Protein AF-A0A6A4DEE2-F1 (afdb_monomer_lite)

Structure (mmCIF, N/CA/C/O backbone):
data_AF-A0A6A4DEE2-F1
#
_entry.id   AF-A0A6A4DEE2-F1
#
loop_
_atom_site.group_PDB
_atom_site.id
_atom_site.type_symbol
_atom_site.label_atom_id
_atom_site.label_alt_id
_atom_site.label_comp_id
_atom_site.label_asym_id
_atom_site.label_entity_id
_atom_site.label_seq_id
_atom_site.pdbx_PDB_ins_code
_atom_site.Cartn_x
_atom_site.Cartn_y
_atom_site.Cartn_z
_atom_site.occupancy
_atom_site.B_iso_or_equiv
_atom_site.auth_seq_id
_atom_site.auth_comp_id
_atom_site.auth_asym_id
_atom_site.auth_atom_id
_atom_site.pdbx_PDB_model_num
ATOM 1 N N . MET A 1 1 ? 6.998 -8.153 20.120 1.00 40.31 1 MET A N 1
ATOM 2 C CA . MET A 1 1 ? 7.868 -8.496 18.975 1.00 40.31 1 MET A CA 1
ATOM 3 C C . MET A 1 1 ? 7.295 -7.830 17.741 1.00 40.31 1 MET A C 1
ATOM 5 O O . MET A 1 1 ? 6.116 -8.024 17.477 1.00 40.31 1 MET A O 1
ATOM 9 N N . VAL A 1 2 ? 8.079 -7.006 17.047 1.00 48.97 2 VAL A N 1
ATOM 10 C CA . VAL A 1 2 ? 7.723 -6.520 15.705 1.00 48.97 2 VAL A CA 1
ATOM 11 C C . VAL A 1 2 ? 7.995 -7.681 14.741 1.00 48.97 2 VAL A C 1
ATOM 13 O O . VAL A 1 2 ? 9.070 -8.275 14.857 1.00 48.97 2 VAL A O 1
ATOM 16 N N . PRO A 1 3 ? 7.053 -8.074 13.866 1.00 54.78 3 PRO A N 1
ATOM 17 C CA . PRO A 1 3 ? 7.324 -9.102 12.867 1.00 54.78 3 PRO A CA 1
ATOM 18 C C . PRO A 1 3 ? 8.523 -8.693 11.998 1.00 54.78 3 PRO A C 1
ATOM 20 O O . PRO A 1 3 ? 8.680 -7.500 11.731 1.00 54.78 3 PRO A O 1
ATOM 23 N N . PRO A 1 4 ? 9.372 -9.635 11.555 1.00 56.94 4 PRO A N 1
ATOM 24 C CA . PRO A 1 4 ? 10.444 -9.309 10.623 1.00 56.94 4 PRO A CA 1
ATOM 25 C C . PRO A 1 4 ? 9.853 -8.675 9.357 1.00 56.94 4 PRO A C 1
ATOM 27 O O . PRO A 1 4 ? 8.833 -9.138 8.838 1.00 56.94 4 PRO A O 1
ATOM 30 N N . SER A 1 5 ? 10.483 -7.606 8.866 1.00 65.06 5 SER A N 1
ATOM 31 C CA . SER A 1 5 ? 10.122 -7.008 7.583 1.00 65.06 5 SER A CA 1
ATOM 32 C C . SER A 1 5 ? 10.283 -8.063 6.486 1.00 65.06 5 SER A C 1
ATOM 34 O O . SER A 1 5 ? 11.360 -8.625 6.292 1.00 65.06 5 SER A O 1
ATOM 36 N N . SER A 1 6 ? 9.181 -8.384 5.809 1.00 76.00 6 SER A N 1
ATOM 37 C CA . SER A 1 6 ? 9.182 -9.347 4.709 1.00 76.00 6 SER A CA 1
ATOM 38 C C . SER A 1 6 ? 9.593 -8.645 3.420 1.00 76.00 6 SER A C 1
ATOM 40 O O . SER A 1 6 ? 9.003 -7.630 3.054 1.00 76.00 6 SER A O 1
ATOM 42 N N . THR A 1 7 ? 10.585 -9.198 2.726 1.00 82.94 7 THR A N 1
ATOM 43 C CA . THR A 1 7 ? 11.092 -8.668 1.454 1.00 82.94 7 THR A CA 1
ATOM 44 C C . THR A 1 7 ? 10.822 -9.674 0.345 1.00 82.94 7 THR A C 1
ATOM 46 O O . THR A 1 7 ? 11.044 -10.870 0.525 1.00 82.94 7 THR A O 1
ATOM 49 N N . PHE A 1 8 ? 10.378 -9.199 -0.816 1.00 88.44 8 PHE A N 1
ATOM 50 C CA . PHE A 1 8 ? 10.193 -10.019 -2.011 1.00 88.44 8 PHE A CA 1
ATOM 51 C C . PHE A 1 8 ? 10.590 -9.240 -3.266 1.00 88.44 8 PHE A C 1
ATOM 53 O O . PHE A 1 8 ? 10.623 -8.010 -3.264 1.00 88.44 8 PHE A O 1
ATOM 60 N N . VAL A 1 9 ? 10.896 -9.972 -4.337 1.00 89.06 9 VAL A N 1
ATOM 61 C CA . VAL A 1 9 ? 11.156 -9.402 -5.663 1.00 89.06 9 VAL A CA 1
ATOM 62 C C . VAL A 1 9 ? 9.882 -9.486 -6.497 1.00 89.06 9 VAL A C 1
ATOM 64 O O . VAL A 1 9 ? 9.152 -10.482 -6.465 1.00 89.06 9 VAL A O 1
ATOM 67 N N . PHE A 1 10 ? 9.611 -8.423 -7.241 1.00 89.06 10 PHE A N 1
ATOM 68 C CA . PHE A 1 10 ? 8.436 -8.286 -8.083 1.00 89.06 10 PHE A CA 1
ATOM 69 C C . PHE A 1 10 ? 8.823 -7.582 -9.379 1.00 89.06 10 PHE A C 1
ATOM 71 O O . PHE A 1 10 ? 9.499 -6.553 -9.338 1.00 89.06 10 PHE A O 1
ATOM 78 N N . ASP A 1 11 ? 8.400 -8.146 -10.507 1.00 89.75 11 ASP A N 1
ATOM 79 C CA . ASP A 1 11 ? 8.530 -7.496 -11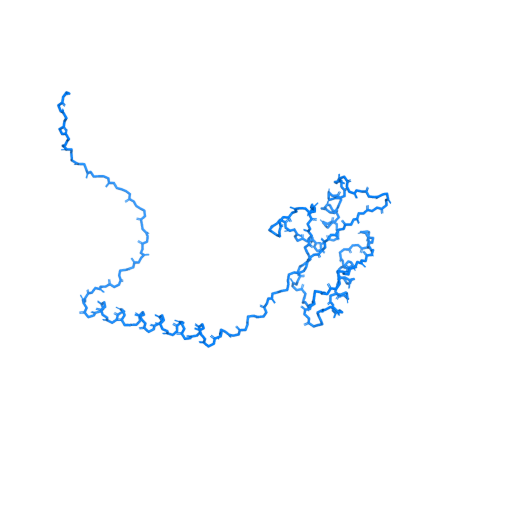.803 1.00 89.75 11 ASP A 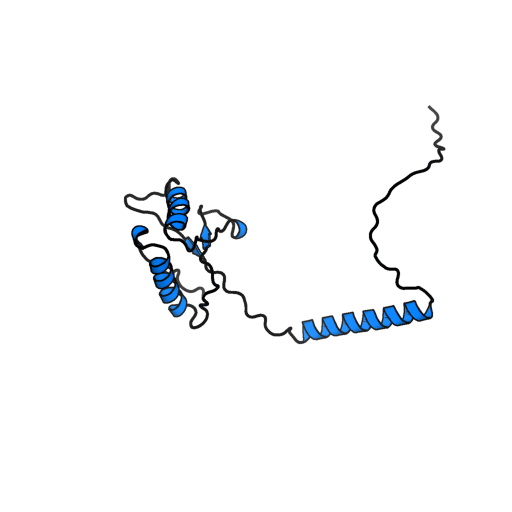CA 1
ATOM 80 C C . ASP A 1 11 ? 7.285 -6.640 -12.039 1.00 89.75 11 ASP A C 1
ATOM 82 O O . ASP A 1 11 ? 6.157 -7.128 -12.034 1.00 89.75 11 ASP A O 1
ATOM 86 N N . VAL A 1 12 ? 7.488 -5.343 -12.253 1.00 85.19 12 VAL A N 1
ATOM 87 C CA . VAL A 1 12 ? 6.394 -4.389 -12.449 1.00 85.19 12 VAL A CA 1
ATOM 88 C C . VAL A 1 12 ? 5.569 -4.683 -13.706 1.00 85.19 12 VAL A C 1
ATOM 90 O O . VAL A 1 12 ? 4.391 -4.314 -13.757 1.00 85.19 12 VAL A O 1
ATOM 93 N N . ALA A 1 13 ? 6.125 -5.412 -14.677 1.00 88.56 13 ALA A N 1
ATOM 94 C CA . ALA A 1 13 ? 5.381 -5.902 -15.831 1.00 88.56 13 ALA A CA 1
ATOM 95 C C . ALA A 1 13 ? 4.263 -6.897 -15.452 1.00 88.56 13 ALA A C 1
ATOM 97 O O . ALA A 1 13 ? 3.270 -6.985 -16.171 1.00 88.56 13 ALA A O 1
ATOM 98 N N . GLU A 1 14 ? 4.363 -7.593 -14.310 1.00 92.00 14 GLU A N 1
ATOM 99 C CA . GLU A 1 14 ? 3.314 -8.503 -13.812 1.00 92.00 14 GLU A CA 1
ATOM 100 C C . GLU A 1 14 ? 2.047 -7.748 -13.352 1.00 92.00 14 GLU A C 1
ATOM 102 O O . GLU A 1 14 ? 0.960 -8.325 -13.267 1.00 92.00 14 GLU A O 1
ATOM 107 N N . GLY A 1 15 ? 2.161 -6.445 -13.074 1.00 91.75 15 GLY A N 1
ATOM 108 C CA . GLY A 1 15 ? 1.036 -5.570 -12.752 1.00 91.75 15 GLY A CA 1
ATOM 109 C C . GLY A 1 15 ? 0.478 -5.694 -11.327 1.00 91.75 15 GLY A C 1
ATOM 110 O O . GLY A 1 15 ? 0.876 -6.530 -10.513 1.00 91.75 15 GLY A O 1
ATOM 111 N N . TYR A 1 16 ? -0.479 -4.816 -11.013 1.00 93.25 16 TYR A N 1
ATOM 112 C CA . TYR A 1 16 ? -1.023 -4.662 -9.660 1.00 93.25 16 TYR A CA 1
ATOM 113 C C . TYR A 1 16 ? -1.668 -5.938 -9.079 1.00 93.25 16 TYR A C 1
ATOM 115 O O . TYR A 1 16 ? -1.423 -6.222 -7.907 1.00 93.25 16 TYR A O 1
ATOM 123 N N . PRO A 1 17 ? -2.452 -6.745 -9.830 1.00 94.00 17 PRO A N 1
ATOM 124 C CA . PRO A 1 17 ? -3.080 -7.943 -9.266 1.00 94.00 17 PRO A CA 1
ATOM 125 C C . PRO A 1 17 ? -2.068 -8.965 -8.737 1.00 94.00 17 PRO A C 1
ATOM 127 O O . PRO A 1 17 ? -2.269 -9.531 -7.663 1.00 94.00 17 PRO A O 1
ATOM 130 N N . VAL A 1 18 ? -0.956 -9.161 -9.453 1.00 94.69 18 VAL A N 1
ATOM 131 C CA . VAL A 1 18 ? 0.106 -10.093 -9.047 1.00 94.69 18 VAL A CA 1
ATOM 132 C C . VAL A 1 18 ? 0.849 -9.560 -7.823 1.00 94.69 18 VAL A C 1
ATOM 134 O O . VAL A 1 18 ? 1.086 -10.310 -6.874 1.00 94.69 18 VAL A O 1
ATOM 137 N N . LEU A 1 19 ? 1.149 -8.256 -7.796 1.00 93.50 19 LEU A N 1
ATOM 138 C CA . LEU A 1 19 ? 1.726 -7.599 -6.622 1.00 93.50 19 LEU A CA 1
ATOM 139 C C . LEU A 1 19 ? 0.828 -7.764 -5.391 1.00 93.50 19 LEU A C 1
ATOM 141 O O . LEU A 1 19 ? 1.299 -8.168 -4.327 1.00 93.50 19 LEU A O 1
ATOM 145 N N . ARG A 1 20 ? -0.473 -7.486 -5.540 1.00 93.88 20 ARG A N 1
ATOM 146 C CA . ARG A 1 20 ? -1.454 -7.578 -4.457 1.00 93.88 20 ARG A CA 1
ATOM 147 C C . ARG A 1 20 ? -1.554 -8.999 -3.914 1.00 93.88 20 ARG A C 1
ATOM 149 O O . ARG A 1 20 ? -1.513 -9.159 -2.702 1.00 93.88 20 ARG A O 1
ATOM 156 N N . ALA A 1 21 ? -1.602 -10.014 -4.777 1.00 93.94 21 ALA A N 1
ATOM 157 C CA . ALA A 1 21 ? -1.642 -11.413 -4.351 1.00 93.94 21 ALA A CA 1
ATOM 158 C C . ALA A 1 21 ? -0.378 -11.830 -3.574 1.00 93.94 21 ALA A C 1
ATOM 160 O O . ALA A 1 21 ? -0.471 -12.511 -2.553 1.00 93.94 21 ALA A O 1
ATOM 161 N N . LYS A 1 22 ? 0.813 -11.394 -4.013 1.00 94.06 22 LYS A N 1
ATOM 162 C CA . LYS A 1 22 ? 2.073 -11.633 -3.280 1.00 94.06 22 LYS A CA 1
ATOM 163 C C . LYS A 1 22 ? 2.037 -10.990 -1.889 1.00 94.06 22 LYS A C 1
ATOM 165 O O . LYS A 1 22 ? 2.403 -11.633 -0.908 1.00 94.06 22 LYS A O 1
ATOM 170 N N . ILE A 1 23 ? 1.562 -9.749 -1.805 1.00 92.88 23 ILE A N 1
ATOM 171 C CA . ILE A 1 23 ? 1.430 -9.012 -0.544 1.00 92.88 23 ILE A CA 1
ATOM 172 C C . ILE A 1 23 ? 0.399 -9.662 0.379 1.00 92.88 23 ILE A C 1
ATOM 174 O O . ILE A 1 23 ? 0.680 -9.812 1.560 1.00 92.88 23 ILE A O 1
ATOM 178 N N . GLU A 1 24 ? -0.756 -10.070 -0.141 1.00 92.94 24 GLU A N 1
ATOM 179 C CA . GLU A 1 24 ? -1.810 -10.749 0.619 1.00 92.94 24 GLU A CA 1
ATOM 180 C C . GLU A 1 24 ? -1.299 -12.053 1.238 1.00 92.94 24 GLU A C 1
ATOM 182 O O . GLU A 1 24 ? -1.449 -12.260 2.439 1.00 92.94 24 GLU A O 1
ATOM 187 N N . ASN A 1 25 ? -0.595 -12.881 0.459 1.00 91.81 25 ASN A N 1
ATOM 188 C CA . ASN A 1 25 ? 0.010 -14.118 0.959 1.00 91.81 25 ASN A CA 1
ATOM 189 C C . ASN A 1 25 ? 1.026 -13.861 2.085 1.00 91.81 25 ASN A C 1
ATOM 191 O O . ASN A 1 25 ? 1.040 -14.573 3.090 1.00 91.81 25 ASN A O 1
ATOM 195 N N . LEU A 1 26 ? 1.873 -12.836 1.938 1.00 90.50 26 LEU A N 1
ATOM 196 C CA . LEU A 1 26 ? 2.819 -12.441 2.986 1.00 90.50 26 LEU A CA 1
ATOM 197 C C . LEU A 1 26 ? 2.091 -11.893 4.214 1.00 90.50 26 LEU A C 1
ATOM 199 O O . LEU A 1 26 ? 2.427 -12.246 5.342 1.00 90.50 26 LEU A O 1
ATOM 203 N N . PHE A 1 27 ? 1.077 -11.062 4.005 1.00 89.50 27 PHE A N 1
ATOM 204 C CA . PHE A 1 27 ? 0.295 -10.459 5.070 1.00 89.50 27 PHE A CA 1
ATOM 205 C C . PHE A 1 27 ? -0.444 -11.520 5.888 1.00 89.50 27 PHE A C 1
ATOM 207 O O . PHE A 1 27 ? -0.384 -11.470 7.112 1.00 89.50 27 PHE A O 1
ATOM 214 N N . GLU A 1 28 ? -1.059 -12.514 5.248 1.00 89.00 28 GLU A N 1
ATOM 215 C CA . GLU A 1 28 ? -1.778 -13.602 5.923 1.00 89.00 28 GLU A CA 1
ATOM 216 C C . GLU A 1 28 ? -0.849 -14.452 6.807 1.00 89.00 28 GLU A C 1
ATOM 218 O O . GLU A 1 28 ? -1.268 -14.950 7.849 1.00 89.00 28 GLU A O 1
ATOM 223 N N . SER A 1 29 ? 0.440 -14.554 6.458 1.00 86.19 29 SER A N 1
ATOM 224 C CA . SER A 1 29 ? 1.441 -15.223 7.302 1.00 86.19 29 SER A CA 1
ATOM 2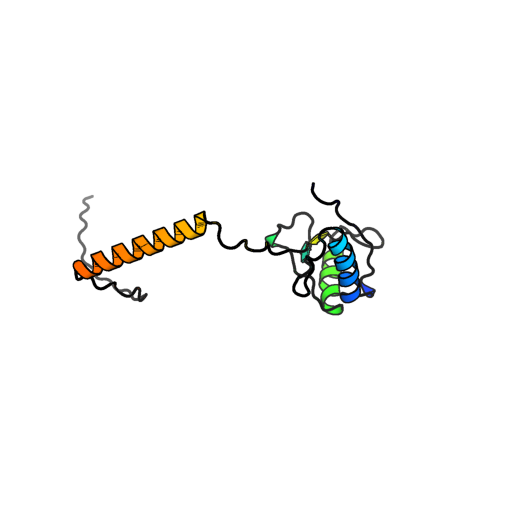25 C C . SER A 1 29 ? 1.789 -14.444 8.580 1.00 86.19 29 SER A C 1
ATOM 227 O O . SER A 1 29 ? 2.167 -15.044 9.587 1.00 86.19 29 SER A O 1
ATOM 229 N N . VAL A 1 30 ? 1.647 -13.113 8.557 1.00 85.50 30 VAL A N 1
ATOM 230 C CA . VAL A 1 30 ? 2.017 -12.214 9.664 1.00 85.50 30 VAL A CA 1
ATOM 231 C C . VAL A 1 30 ? 0.804 -11.832 10.515 1.00 85.50 30 VAL A C 1
ATOM 233 O O . VAL A 1 30 ? 0.892 -11.776 11.741 1.00 85.50 30 VAL A O 1
ATOM 236 N N . LEU A 1 31 ? -0.333 -11.566 9.874 1.00 86.56 31 LEU A N 1
ATOM 237 C CA . LEU A 1 31 ? -1.603 -11.173 10.477 1.00 86.56 31 LEU A CA 1
ATOM 238 C C . LEU A 1 31 ? -2.748 -12.003 9.870 1.00 86.56 31 LEU A C 1
ATOM 240 O O . LEU A 1 31 ? -3.518 -11.487 9.053 1.00 86.56 31 LEU A O 1
ATOM 244 N N . PRO A 1 32 ? -2.898 -13.270 10.298 1.00 86.94 32 PRO A N 1
ATOM 245 C CA . PRO A 1 32 ? -3.913 -14.159 9.751 1.00 86.94 32 PRO A CA 1
ATOM 246 C C . PRO A 1 32 ? -5.323 -13.585 9.899 1.00 86.94 32 PRO A C 1
ATOM 248 O O . PRO A 1 32 ? -5.692 -13.070 10.963 1.00 86.94 32 PRO A O 1
ATOM 251 N N . ARG A 1 33 ? -6.138 -13.724 8.853 1.00 87.25 33 ARG A N 1
ATOM 252 C CA . ARG A 1 33 ? -7.557 -13.341 8.789 1.00 87.25 33 ARG A CA 1
ATOM 253 C C . ARG A 1 33 ? -7.813 -11.852 9.020 1.00 87.25 33 ARG A C 1
ATOM 255 O O . ARG A 1 33 ? -8.909 -11.470 9.434 1.00 87.25 33 ARG A O 1
ATOM 262 N N . LYS A 1 34 ? -6.802 -11.006 8.812 1.00 88.19 34 LYS A N 1
ATOM 263 C CA . LYS A 1 34 ? -6.931 -9.542 8.904 1.00 88.19 34 LYS A CA 1
ATOM 264 C C . LYS A 1 34 ? -6.954 -8.857 7.545 1.00 88.19 34 LYS A C 1
ATOM 266 O O . LYS A 1 34 ? -7.256 -7.667 7.501 1.00 88.19 34 LYS A O 1
ATOM 271 N N . TRP A 1 35 ? -6.642 -9.574 6.466 1.00 89.81 35 TRP A N 1
ATOM 272 C CA . TRP A 1 35 ? -6.740 -9.021 5.125 1.00 89.81 35 TRP A CA 1
ATOM 273 C C . TRP A 1 35 ? -8.204 -8.833 4.733 1.00 89.81 35 TRP A C 1
ATOM 275 O O . TRP A 1 35 ? -9.026 -9.728 4.933 1.00 89.81 35 TRP A O 1
ATOM 285 N N . THR A 1 36 ? -8.529 -7.673 4.165 1.00 89.75 36 THR A N 1
ATOM 286 C CA . THR A 1 36 ? -9.842 -7.416 3.572 1.00 89.75 36 THR A CA 1
ATOM 287 C C . THR A 1 36 ? -9.678 -6.762 2.196 1.00 89.75 36 THR A C 1
ATOM 289 O O . THR A 1 36 ? -8.663 -6.097 1.947 1.00 89.75 36 THR A O 1
ATOM 292 N N . PRO A 1 37 ? -10.645 -6.926 1.275 1.00 87.94 37 PRO A N 1
ATOM 293 C CA . PRO A 1 37 ? -10.578 -6.323 -0.058 1.00 87.94 37 PRO A CA 1
ATOM 294 C C . PRO A 1 37 ? -10.437 -4.793 -0.042 1.00 87.94 37 PRO A C 1
ATOM 296 O O . PRO A 1 37 ? -9.853 -4.216 -0.958 1.00 87.94 37 PRO A O 1
ATOM 299 N N . GLU A 1 38 ? -10.917 -4.133 1.011 1.00 89.44 38 GLU A N 1
ATOM 300 C CA . GLU A 1 38 ? -10.900 -2.676 1.170 1.00 89.44 38 GLU A CA 1
ATOM 301 C C . GLU A 1 38 ? -9.529 -2.133 1.588 1.00 89.44 38 GLU A C 1
ATOM 303 O O . GLU A 1 38 ? -9.291 -0.929 1.485 1.00 89.44 38 GLU A O 1
ATOM 308 N N . LEU A 1 39 ? -8.612 -2.992 2.049 1.00 90.25 39 LEU A N 1
ATOM 309 C CA . LEU A 1 39 ? -7.263 -2.559 2.390 1.00 90.25 39 LEU A CA 1
ATOM 310 C C . LEU A 1 39 ? -6.534 -2.052 1.141 1.00 90.25 39 LEU A C 1
ATOM 312 O O . LEU A 1 39 ? -6.463 -2.715 0.096 1.00 90.25 39 LEU A O 1
ATOM 316 N N . ALA A 1 40 ? -5.965 -0.857 1.280 1.00 91.00 40 ALA A N 1
ATOM 317 C CA . ALA A 1 40 ? -5.102 -0.241 0.290 1.00 91.00 40 ALA A CA 1
ATOM 318 C C . ALA A 1 40 ? -3.626 -0.468 0.646 1.00 91.00 40 ALA A C 1
ATOM 320 O O . ALA A 1 40 ? -3.244 -0.542 1.816 1.00 91.00 40 ALA A O 1
ATOM 321 N N . ILE A 1 41 ? -2.804 -0.571 -0.397 1.00 91.94 41 ILE A N 1
ATOM 322 C CA . ILE A 1 41 ? -1.349 -0.667 -0.290 1.00 91.94 41 ILE A CA 1
ATOM 323 C C . ILE A 1 41 ? -0.800 0.741 -0.460 1.00 91.94 41 ILE A C 1
ATOM 325 O O . ILE A 1 41 ? -1.166 1.426 -1.411 1.00 91.94 41 ILE A O 1
ATOM 329 N N . TYR A 1 42 ? 0.073 1.161 0.441 1.00 90.56 42 TYR A N 1
ATOM 330 C CA . TYR A 1 42 ? 0.704 2.473 0.423 1.00 90.56 42 TYR A CA 1
ATOM 331 C C . TYR A 1 42 ? 2.204 2.334 0.217 1.00 90.56 42 TYR A C 1
ATOM 333 O O . TYR A 1 42 ? 2.791 1.313 0.567 1.00 90.56 42 TYR A O 1
ATOM 341 N N . TYR A 1 43 ? 2.832 3.374 -0.312 1.00 87.12 43 TYR A N 1
ATOM 342 C CA . TYR A 1 43 ? 4.280 3.459 -0.435 1.00 87.12 43 TYR A CA 1
ATOM 343 C C . TYR A 1 43 ? 4.766 4.868 -0.094 1.00 87.12 43 TYR A C 1
ATOM 345 O O . TYR A 1 43 ? 3.999 5.835 -0.115 1.00 87.12 43 TYR A O 1
ATOM 353 N N . MET A 1 44 ? 6.053 4.981 0.219 1.00 82.50 44 MET A N 1
ATOM 354 C CA . MET A 1 44 ? 6.728 6.266 0.385 1.00 82.50 44 MET A CA 1
ATOM 355 C C . MET A 1 44 ? 7.712 6.489 -0.756 1.00 82.50 44 MET A C 1
ATOM 357 O O . MET A 1 44 ? 8.526 5.622 -1.069 1.00 82.50 44 MET A O 1
ATOM 361 N N . SER A 1 45 ? 7.662 7.673 -1.363 1.00 69.75 45 SER A N 1
ATOM 362 C CA . SER A 1 45 ? 8.539 8.026 -2.487 1.00 69.75 45 SER A CA 1
ATOM 363 C C . SER A 1 45 ? 9.982 8.339 -2.056 1.00 69.75 45 SER A C 1
ATOM 365 O O . SER A 1 45 ? 10.889 8.317 -2.885 1.00 69.75 45 SER A O 1
ATOM 367 N N . THR A 1 46 ? 10.227 8.642 -0.774 1.00 68.12 46 THR A N 1
ATOM 368 C CA . THR A 1 46 ? 11.559 8.971 -0.229 1.00 68.12 46 THR A CA 1
ATOM 369 C C . THR A 1 46 ? 11.784 8.282 1.127 1.00 68.12 46 THR A C 1
ATOM 371 O O . THR A 1 46 ? 10.827 8.003 1.837 1.00 68.12 46 THR A O 1
ATOM 374 N N . SER A 1 47 ? 13.043 8.005 1.517 1.00 61.97 47 SER A N 1
ATOM 375 C CA . SER A 1 47 ? 13.347 7.324 2.811 1.00 61.97 47 SER A CA 1
ATOM 376 C C . SER A 1 47 ? 12.995 8.148 4.043 1.00 61.97 47 SER A C 1
ATOM 378 O O . SER A 1 47 ? 13.019 7.612 5.142 1.00 61.97 47 SER A O 1
ATOM 380 N N . ASN A 1 48 ? 12.766 9.450 3.874 1.00 64.81 48 ASN A N 1
ATOM 381 C CA . ASN A 1 48 ? 12.525 10.373 4.979 1.00 64.81 48 ASN A CA 1
ATOM 382 C C . ASN A 1 48 ? 11.133 11.004 4.864 1.00 64.81 48 ASN A C 1
ATOM 384 O O . ASN A 1 48 ? 10.909 12.085 5.403 1.00 64.81 48 ASN A O 1
ATOM 388 N N . ALA A 1 49 ? 10.227 10.368 4.119 1.00 67.19 49 ALA A N 1
ATOM 389 C CA . ALA A 1 49 ? 8.852 10.821 4.032 1.00 67.19 49 ALA A CA 1
ATOM 390 C C . ALA A 1 49 ? 8.161 10.580 5.380 1.00 67.19 49 ALA A C 1
ATOM 392 O O . ALA A 1 49 ? 8.359 9.541 6.018 1.00 67.19 49 ALA A O 1
ATOM 393 N N . TYR A 1 50 ? 7.351 11.535 5.830 1.00 75.06 50 TYR A N 1
ATOM 394 C CA . TYR A 1 50 ? 6.512 11.303 6.997 1.00 75.06 50 TYR A CA 1
ATOM 395 C C . TYR A 1 50 ? 5.415 10.294 6.640 1.00 75.06 50 TYR A C 1
ATOM 397 O O . TYR A 1 50 ? 5.051 10.130 5.477 1.00 75.06 50 TYR A O 1
ATOM 405 N N . GLN A 1 51 ? 4.825 9.632 7.639 1.00 74.62 51 GLN A N 1
ATOM 406 C CA . GLN A 1 51 ? 3.691 8.723 7.405 1.00 74.62 51 GLN A CA 1
ATOM 407 C C . GLN A 1 51 ? 2.523 9.409 6.674 1.00 74.62 51 GLN A C 1
ATOM 409 O O . GLN A 1 51 ? 1.834 8.778 5.873 1.00 74.62 51 GLN A O 1
ATOM 414 N N . THR A 1 52 ? 2.352 10.713 6.901 1.00 77.50 52 THR A N 1
ATOM 415 C CA . THR A 1 52 ? 1.384 11.581 6.215 1.00 77.50 52 THR A CA 1
ATOM 416 C C . THR A 1 52 ? 1.642 11.736 4.721 1.00 77.50 52 THR A C 1
ATOM 418 O O . THR A 1 52 ? 0.716 12.047 3.983 1.00 77.50 52 THR A O 1
ATOM 421 N N . ASP A 1 53 ? 2.8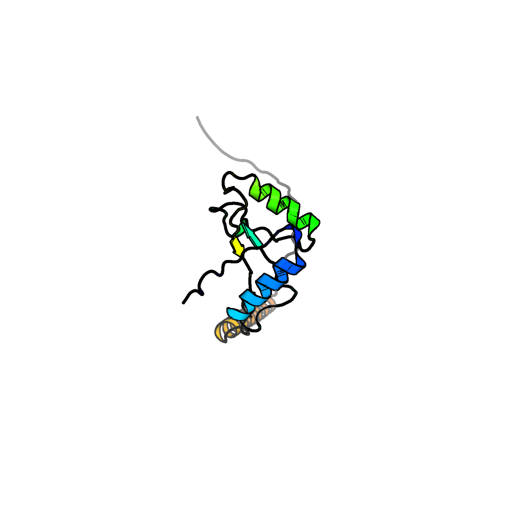72 11.494 4.274 1.00 81.31 53 ASP A N 1
ATOM 422 C CA . ASP A 1 53 ? 3.298 11.649 2.881 1.00 81.31 53 ASP A CA 1
ATOM 423 C C . ASP A 1 53 ? 3.203 10.324 2.109 1.00 81.31 53 ASP A C 1
ATOM 425 O O . ASP A 1 53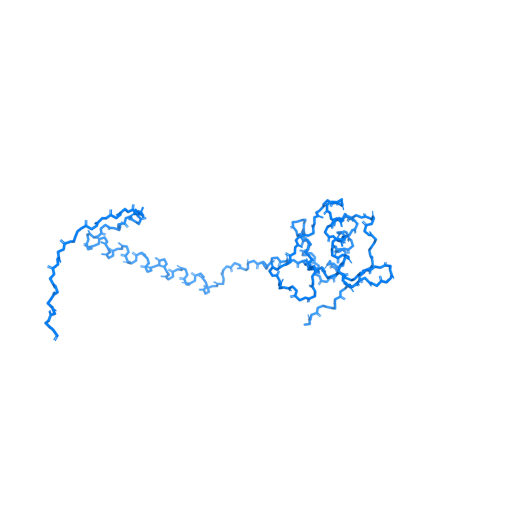 ? 3.612 10.236 0.947 1.00 81.31 53 ASP A O 1
ATOM 429 N N . SER A 1 54 ? 2.692 9.271 2.761 1.00 84.00 54 SER A N 1
ATOM 430 C CA . SER A 1 54 ? 2.446 7.989 2.113 1.00 84.00 54 SER A CA 1
ATOM 431 C C . SER A 1 54 ? 1.360 8.122 1.047 1.00 84.00 54 SER A C 1
ATOM 433 O O . SER A 1 54 ? 0.333 8.775 1.235 1.00 84.00 54 SER A O 1
ATOM 435 N N . GLN A 1 55 ? 1.596 7.492 -0.099 1.00 87.31 55 GLN A N 1
ATOM 436 C CA . GLN A 1 55 ? 0.696 7.535 -1.244 1.00 87.31 55 GLN A CA 1
ATOM 437 C C . GLN A 1 55 ? 0.079 6.161 -1.452 1.00 87.31 55 GLN A C 1
ATOM 439 O O . GLN A 1 55 ? 0.769 5.145 -1.367 1.00 87.31 55 GLN A O 1
ATOM 444 N N . ALA A 1 56 ? -1.227 6.128 -1.718 1.00 89.50 56 ALA A N 1
ATOM 445 C CA . ALA A 1 56 ? -1.904 4.892 -2.075 1.00 89.50 56 ALA A CA 1
ATOM 446 C C . ALA A 1 56 ? -1.434 4.433 -3.460 1.00 89.50 56 ALA A C 1
ATOM 448 O O . ALA A 1 56 ? -1.438 5.198 -4.426 1.00 89.50 56 ALA A O 1
ATOM 449 N N . LEU A 1 57 ? -1.047 3.169 -3.559 1.00 90.00 57 LEU A N 1
ATOM 450 C CA . LEU A 1 57 ? -0.684 2.540 -4.812 1.00 90.00 57 LEU A CA 1
ATOM 451 C C . LEU A 1 57 ? -1.950 2.319 -5.646 1.00 90.00 57 LEU A C 1
ATOM 453 O O . LEU A 1 57 ? -2.914 1.708 -5.178 1.00 90.00 57 LEU A O 1
ATOM 457 N N . CYS A 1 58 ? -1.951 2.817 -6.883 1.00 89.88 58 CYS A N 1
ATOM 458 C CA . CYS A 1 58 ? -3.106 2.681 -7.763 1.00 89.88 58 CYS A CA 1
ATOM 459 C C . CYS A 1 58 ? -3.395 1.200 -8.055 1.00 89.88 58 CYS A C 1
ATOM 461 O O . CYS A 1 58 ? -2.487 0.436 -8.369 1.00 89.88 58 CYS A O 1
ATOM 463 N N . ASN A 1 59 ? -4.669 0.807 -7.992 1.00 88.88 59 ASN A N 1
ATOM 464 C CA . ASN A 1 59 ? -5.111 -0.563 -8.267 1.00 88.88 59 ASN A CA 1
ATOM 465 C C . ASN A 1 59 ? -5.154 -0.916 -9.767 1.00 88.88 59 ASN A C 1
ATOM 467 O O . ASN A 1 59 ? -5.402 -2.065 -10.133 1.00 88.88 59 ASN A O 1
ATOM 471 N N . ASN A 1 60 ? -4.909 0.062 -10.638 1.00 91.00 60 ASN A N 1
ATOM 472 C CA . ASN A 1 60 ? -4.768 -0.126 -12.073 1.00 91.00 60 ASN A CA 1
ATOM 473 C C . ASN A 1 60 ? -3.283 -0.290 -12.426 1.00 91.00 60 ASN A C 1
ATOM 475 O O . ASN A 1 60 ? -2.485 0.598 -12.139 1.00 91.00 60 ASN A O 1
ATOM 479 N N . SER A 1 61 ? -2.918 -1.390 -13.091 1.00 88.25 61 SER A N 1
ATOM 480 C CA . SER A 1 61 ? -1.522 -1.707 -13.432 1.00 88.25 61 SER A CA 1
ATOM 481 C C . SER A 1 61 ? -0.803 -0.603 -14.216 1.00 88.25 61 SER A C 1
ATOM 483 O O . SER A 1 61 ? 0.346 -0.301 -13.912 1.00 88.25 61 SER A O 1
ATOM 485 N N . ASN A 1 62 ? -1.473 0.043 -15.174 1.00 87.00 62 ASN A N 1
ATOM 486 C CA . ASN A 1 62 ? -0.860 1.096 -15.991 1.00 87.00 62 ASN A CA 1
ATOM 487 C C . ASN A 1 62 ? -0.660 2.376 -15.171 1.00 87.00 62 ASN A C 1
ATOM 489 O O . ASN A 1 62 ? 0.391 3.008 -15.223 1.00 87.00 62 ASN A O 1
ATOM 493 N N . ALA A 1 63 ? -1.659 2.744 -14.368 1.00 85.62 63 ALA A N 1
ATOM 494 C CA . ALA A 1 63 ? -1.574 3.917 -13.503 1.00 85.62 63 ALA A CA 1
ATOM 495 C C . ALA A 1 63 ? -0.656 3.698 -12.287 1.00 85.62 63 ALA A C 1
ATOM 497 O O . ALA A 1 63 ? -0.180 4.667 -11.708 1.00 85.62 63 ALA A O 1
ATOM 498 N N . MET A 1 64 ? -0.388 2.445 -11.907 1.00 88.25 64 MET A N 1
ATOM 499 C CA . MET A 1 64 ? 0.606 2.066 -10.901 1.00 88.25 64 MET A CA 1
ATOM 500 C C . MET A 1 64 ? 2.036 2.256 -11.419 1.00 88.25 64 MET A C 1
ATOM 502 O O . MET A 1 64 ? 2.910 2.664 -10.660 1.00 88.25 64 MET A O 1
ATOM 506 N N . GLN A 1 65 ? 2.288 1.982 -12.701 1.00 84.31 65 GLN A N 1
ATOM 507 C CA . GLN A 1 65 ? 3.630 2.071 -13.284 1.00 84.31 65 GLN A CA 1
ATOM 508 C C . GLN A 1 65 ? 4.198 3.489 -13.239 1.00 84.31 65 GLN A C 1
ATOM 510 O O . GLN A 1 65 ? 5.320 3.676 -12.786 1.00 84.31 65 GLN A O 1
ATOM 515 N N . VAL A 1 66 ? 3.412 4.496 -13.619 1.00 82.44 66 VAL A N 1
ATOM 516 C CA . VAL A 1 66 ? 3.849 5.904 -13.676 1.00 82.44 66 VAL A CA 1
ATOM 517 C C . VAL A 1 66 ? 4.463 6.420 -12.355 1.00 82.44 66 VAL A C 1
ATOM 519 O O . VAL A 1 66 ? 5.570 6.970 -12.384 1.00 82.44 66 VAL A O 1
ATOM 522 N N . PRO A 1 67 ? 3.814 6.268 -11.182 1.00 79.25 67 PRO A N 1
ATOM 523 C CA . PRO A 1 67 ? 4.402 6.688 -9.915 1.00 79.25 67 PRO A CA 1
ATOM 524 C C . PRO A 1 67 ? 5.620 5.851 -9.510 1.00 79.25 67 PRO A C 1
ATOM 526 O O . PRO A 1 67 ? 6.561 6.411 -8.950 1.00 79.25 67 PRO A O 1
ATOM 529 N N . LEU A 1 68 ? 5.644 4.548 -9.816 1.00 80.38 68 LEU A N 1
ATOM 530 C CA . LEU A 1 68 ? 6.804 3.689 -9.547 1.00 80.38 68 LEU A CA 1
ATOM 531 C C . LEU A 1 68 ? 8.007 4.084 -10.414 1.00 80.38 68 LEU A C 1
ATOM 533 O O . LEU A 1 68 ? 9.110 4.214 -9.894 1.00 80.38 68 LEU A O 1
ATOM 537 N N . GLU A 1 69 ? 7.785 4.389 -11.692 1.00 77.75 69 GLU A N 1
ATOM 538 C CA . GLU A 1 69 ? 8.784 4.957 -12.602 1.00 77.75 69 GLU A CA 1
ATOM 539 C C . GLU A 1 69 ? 9.289 6.319 -12.146 1.00 77.75 69 GLU A C 1
ATOM 541 O O . GLU A 1 69 ? 10.478 6.625 -12.242 1.00 77.75 69 GLU A O 1
ATOM 546 N N . THR A 1 70 ? 8.401 7.154 -11.618 1.00 77.31 70 THR A N 1
ATOM 547 C CA . THR A 1 70 ? 8.795 8.453 -11.071 1.00 77.31 70 THR A CA 1
ATOM 548 C C . THR A 1 70 ? 9.650 8.272 -9.819 1.00 77.31 70 THR A C 1
ATOM 550 O O . THR A 1 70 ? 10.698 8.907 -9.694 1.00 77.31 70 THR A O 1
ATOM 553 N N . ALA A 1 71 ? 9.265 7.351 -8.931 1.00 72.12 71 ALA A N 1
ATOM 554 C CA . ALA A 1 71 ? 10.066 6.968 -7.775 1.00 72.12 71 ALA A CA 1
ATOM 555 C C . ALA A 1 71 ? 11.415 6.343 -8.188 1.00 72.12 71 ALA A C 1
ATOM 557 O O . ALA A 1 71 ? 12.418 6.582 -7.513 1.00 72.12 71 ALA A O 1
ATOM 558 N N . TRP A 1 72 ? 11.484 5.625 -9.321 1.00 74.62 72 TRP A N 1
ATOM 559 C CA . TRP A 1 72 ? 12.732 5.093 -9.889 1.00 74.62 72 TRP A CA 1
ATOM 560 C C . TRP A 1 72 ? 13.723 6.168 -10.281 1.00 74.62 72 TRP A C 1
ATOM 562 O O . TRP A 1 72 ? 14.914 5.975 -10.081 1.00 74.62 72 TRP A O 1
ATOM 572 N N . ARG A 1 73 ? 13.265 7.301 -10.819 1.00 66.88 73 ARG A N 1
ATOM 573 C CA . ARG A 1 73 ? 14.154 8.378 -11.290 1.00 66.88 73 ARG A CA 1
ATOM 574 C C . ARG A 1 73 ? 14.906 9.093 -10.161 1.00 66.88 73 ARG A C 1
ATOM 576 O O . ARG A 1 73 ? 15.782 9.910 -10.437 1.00 66.88 73 ARG A O 1
ATOM 583 N N . MET A 1 74 ? 14.603 8.782 -8.902 1.00 65.19 74 MET A N 1
ATOM 584 C CA . MET A 1 74 ? 15.387 9.224 -7.750 1.00 65.19 74 MET A CA 1
ATOM 585 C C . MET A 1 74 ? 16.758 8.514 -7.722 1.00 65.19 74 MET A C 1
ATOM 587 O O . MET A 1 74 ? 16.880 7.396 -8.218 1.00 65.19 74 MET A O 1
ATOM 591 N N . PRO A 1 75 ? 17.804 9.095 -7.101 1.00 56.59 75 PRO A N 1
ATOM 592 C CA . PRO A 1 75 ? 19.198 8.608 -7.156 1.00 56.59 75 PRO A CA 1
ATOM 593 C C . PRO A 1 75 ? 19.470 7.228 -6.508 1.00 56.59 75 PRO A C 1
ATOM 595 O O . PRO A 1 75 ? 20.611 6.889 -6.213 1.00 56.59 75 PRO A O 1
ATOM 598 N N . ARG A 1 76 ? 18.435 6.421 -6.251 1.00 58.50 76 ARG A N 1
ATOM 599 C CA . ARG A 1 76 ? 18.482 5.120 -5.564 1.00 58.50 76 ARG A CA 1
ATOM 600 C C . ARG A 1 76 ? 18.503 3.917 -6.496 1.00 58.50 76 ARG A C 1
ATOM 602 O O . ARG A 1 76 ? 18.467 2.788 -6.008 1.00 58.50 76 ARG A O 1
ATOM 609 N N . LEU A 1 77 ? 18.536 4.144 -7.805 1.00 59.41 77 LEU A N 1
ATOM 610 C CA . LEU A 1 77 ? 18.684 3.076 -8.785 1.00 59.41 77 LEU A CA 1
ATOM 611 C C . LEU A 1 77 ? 19.962 2.284 -8.495 1.00 59.41 77 LEU A C 1
ATOM 613 O O . LEU A 1 77 ? 21.075 2.797 -8.594 1.00 59.41 77 LEU A O 1
ATOM 617 N N . ARG A 1 78 ? 19.788 1.012 -8.143 1.00 60.84 78 ARG A N 1
ATOM 618 C CA . ARG A 1 78 ? 20.839 0.005 -8.285 1.00 60.84 78 ARG A CA 1
ATOM 619 C C . ARG A 1 78 ? 20.649 -0.598 -9.674 1.00 60.84 78 ARG A C 1
ATOM 621 O O . ARG A 1 78 ? 19.523 -0.680 -10.157 1.00 60.84 78 ARG A O 1
ATOM 628 N N . SER A 1 79 ? 21.724 -0.971 -10.358 1.00 57.88 79 SER A N 1
ATOM 629 C CA . SER A 1 79 ? 21.625 -1.536 -11.709 1.00 57.88 79 SER A CA 1
ATOM 630 C C . SER A 1 79 ? 20.645 -2.721 -11.726 1.00 57.88 79 SER A C 1
ATOM 632 O O . SER A 1 79 ? 20.933 -3.754 -11.124 1.00 57.88 79 SER A O 1
ATOM 634 N N . GLY A 1 80 ? 19.489 -2.547 -12.375 1.00 68.88 80 GLY A N 1
ATOM 635 C CA . GLY A 1 80 ? 18.442 -3.568 -12.500 1.00 68.88 80 GLY A CA 1
ATOM 636 C C . GLY A 1 80 ? 17.242 -3.447 -11.548 1.00 68.88 80 GLY A C 1
ATOM 637 O O . GLY A 1 80 ? 16.368 -4.304 -11.612 1.00 68.88 80 GLY A O 1
ATOM 638 N N . GLY A 1 81 ? 17.155 -2.423 -10.685 1.00 74.69 81 GLY A N 1
ATOM 639 C CA . GLY A 1 81 ? 15.967 -2.213 -9.848 1.00 74.69 81 GLY A CA 1
ATOM 640 C C . GLY A 1 81 ? 16.122 -1.197 -8.711 1.00 74.69 81 GLY A C 1
ATOM 641 O O . GLY A 1 81 ? 17.087 -0.437 -8.620 1.00 74.69 81 GLY A O 1
ATOM 642 N N . PHE A 1 82 ? 15.147 -1.194 -7.809 1.00 77.31 82 PHE A N 1
ATOM 643 C CA . PHE A 1 82 ? 15.103 -0.346 -6.616 1.00 77.31 82 PHE A CA 1
ATOM 644 C C . PHE A 1 82 ? 14.428 -1.084 -5.459 1.00 77.31 82 PHE A C 1
ATOM 646 O O . PHE A 1 82 ? 13.756 -2.094 -5.661 1.00 77.31 82 PHE A O 1
ATOM 653 N N . ILE A 1 83 ? 14.601 -0.565 -4.247 1.00 80.44 83 ILE A N 1
ATOM 654 C CA . ILE A 1 83 ? 13.886 -1.050 -3.069 1.00 80.44 83 ILE A CA 1
ATOM 655 C C . ILE A 1 83 ? 12.754 -0.072 -2.783 1.00 80.44 83 ILE A C 1
ATOM 657 O O . ILE A 1 83 ? 12.996 1.132 -2.663 1.00 80.44 83 ILE A O 1
ATOM 661 N N . LEU A 1 84 ? 11.543 -0.607 -2.658 1.00 82.00 84 LEU A N 1
ATOM 662 C CA . LEU A 1 84 ? 10.357 0.137 -2.271 1.00 82.00 84 LEU A CA 1
ATOM 663 C C . LEU A 1 84 ? 9.808 -0.422 -0.964 1.00 82.00 84 LEU A C 1
ATOM 665 O O . LEU A 1 84 ? 9.614 -1.630 -0.833 1.00 82.00 84 LEU A O 1
ATOM 669 N N . GLU A 1 85 ? 9.536 0.465 -0.015 1.00 84.88 85 GLU A N 1
ATOM 670 C CA . GLU A 1 85 ? 8.837 0.106 1.212 1.00 84.88 85 GLU A CA 1
ATOM 671 C C . GLU A 1 85 ? 7.332 0.253 1.013 1.00 84.88 85 GLU A C 1
ATOM 673 O O . GLU A 1 85 ? 6.848 1.294 0.557 1.00 84.88 85 GLU A O 1
ATOM 678 N N . LEU A 1 86 ? 6.606 -0.808 1.360 1.00 88.31 86 LEU A N 1
ATOM 679 C CA . LEU A 1 86 ? 5.157 -0.881 1.250 1.00 88.31 86 LEU A CA 1
ATOM 680 C C . LEU A 1 86 ? 4.524 -0.969 2.636 1.00 88.31 86 LEU A C 1
ATOM 682 O O . LEU A 1 86 ? 5.015 -1.670 3.520 1.00 88.31 86 LEU A O 1
ATOM 686 N N . TYR A 1 87 ? 3.400 -0.281 2.797 1.00 87.62 87 TYR A N 1
ATOM 687 C CA . TYR A 1 87 ? 2.675 -0.151 4.052 1.00 87.62 87 TYR A CA 1
ATOM 688 C C . TYR A 1 87 ? 1.209 -0.533 3.859 1.00 87.62 87 TYR A C 1
ATOM 690 O O . TYR A 1 87 ? 0.587 -0.182 2.858 1.00 87.62 87 TYR A O 1
ATOM 698 N N . ILE A 1 88 ? 0.642 -1.232 4.841 1.00 89.44 88 ILE A N 1
ATOM 699 C CA . ILE A 1 88 ? -0.784 -1.566 4.893 1.00 89.44 88 ILE A CA 1
ATOM 700 C C . ILE A 1 88 ? -1.319 -1.073 6.229 1.00 89.44 88 ILE A C 1
ATOM 702 O O . ILE A 1 88 ? -0.840 -1.474 7.292 1.00 89.44 88 ILE A O 1
ATOM 706 N N . PHE A 1 89 ? -2.323 -0.206 6.176 1.00 86.44 89 PHE A N 1
ATOM 707 C CA . PHE A 1 89 ? -2.977 0.308 7.370 1.00 86.44 89 PHE A CA 1
ATOM 708 C C . PHE A 1 89 ? -4.169 -0.569 7.718 1.00 86.44 89 PHE A C 1
ATOM 710 O O . PHE A 1 89 ? -5.195 -0.526 7.049 1.00 86.44 89 PHE A O 1
ATOM 717 N N . VAL A 1 90 ? -4.034 -1.352 8.786 1.00 84.94 90 VAL A N 1
ATOM 718 C CA . VAL A 1 90 ? -5.119 -2.185 9.309 1.00 84.94 90 VAL A CA 1
ATOM 719 C C . VAL A 1 90 ? -5.891 -1.369 10.345 1.00 84.94 90 VAL A C 1
ATOM 721 O O . VAL A 1 90 ? -5.309 -1.007 11.377 1.00 84.94 90 VAL A O 1
ATOM 724 N N . PRO A 1 91 ? -7.182 -1.061 10.123 1.00 80.38 91 PRO A N 1
ATOM 725 C CA . PRO A 1 91 ? -7.989 -0.388 11.127 1.00 80.38 91 PRO A CA 1
ATOM 726 C C . PRO A 1 91 ? -7.991 -1.195 12.425 1.00 80.38 91 PRO A C 1
ATOM 728 O O . PRO A 1 91 ? -8.234 -2.405 12.430 1.00 80.38 91 PRO A O 1
ATOM 731 N N . LYS A 1 92 ? -7.733 -0.529 13.554 1.00 76.25 92 LYS A N 1
ATOM 732 C CA . LYS A 1 92 ? -7.953 -1.157 14.857 1.00 76.25 92 LYS A CA 1
ATOM 733 C C . LYS A 1 92 ? -9.445 -1.427 14.971 1.00 76.25 92 LYS A C 1
ATOM 735 O O . LYS A 1 92 ? -10.241 -0.502 14.818 1.00 76.25 92 LYS A O 1
ATOM 740 N N . HIS A 1 93 ? -9.814 -2.677 15.242 1.00 64.88 93 HIS A N 1
ATOM 741 C CA . HIS A 1 93 ? -11.191 -2.987 15.593 1.00 64.88 93 HIS A CA 1
ATOM 742 C C . HIS A 1 93 ? -11.549 -2.089 16.778 1.00 64.88 93 HIS A C 1
ATOM 744 O O . HIS A 1 93 ? -10.867 -2.125 17.803 1.00 64.88 93 HIS A O 1
ATOM 750 N N . VAL A 1 94 ? -12.540 -1.214 16.608 1.00 57.44 94 VAL A N 1
ATOM 751 C CA . VAL A 1 94 ? -13.011 -0.382 17.710 1.00 57.44 94 VAL A CA 1
ATOM 752 C C . VAL A 1 94 ? -13.613 -1.362 18.703 1.00 57.44 94 VAL A C 1
ATOM 754 O O . VAL A 1 94 ? -14.687 -1.914 18.466 1.00 57.44 94 VAL A O 1
ATOM 757 N N . GLU A 1 95 ? -12.888 -1.666 19.777 1.00 56.50 95 GLU A N 1
ATOM 758 C CA . GLU A 1 95 ? -13.514 -2.301 20.926 1.00 56.50 95 GLU A CA 1
ATOM 759 C C . GLU A 1 95 ? -14.689 -1.410 21.317 1.00 56.50 95 GLU A C 1
ATOM 761 O O . GLU A 1 95 ? -14.532 -0.188 21.446 1.00 56.50 95 GLU A O 1
ATOM 766 N N . GLN A 1 96 ? -15.878 -2.013 21.421 1.00 57.03 96 GLN A N 1
ATOM 767 C CA . GLN A 1 96 ? -17.070 -1.345 21.931 1.00 57.03 96 GLN A CA 1
ATOM 768 C C . GLN A 1 96 ? -16.654 -0.485 23.119 1.00 57.03 96 GLN A C 1
ATOM 770 O O . GLN A 1 96 ? -15.988 -1.002 24.015 1.00 57.03 96 GLN A O 1
ATOM 775 N N . ALA A 1 97 ? -17.003 0.808 23.085 1.00 58.22 97 ALA A N 1
ATOM 776 C CA . ALA A 1 97 ? -16.546 1.810 24.041 1.00 58.22 97 ALA A CA 1
ATOM 777 C C . ALA A 1 97 ? -16.351 1.198 25.435 1.00 58.22 97 ALA A C 1
ATOM 779 O O . ALA A 1 97 ? -17.304 0.643 26.005 1.00 58.22 97 ALA A O 1
ATOM 780 N N . THR A 1 98 ? -15.109 1.258 25.930 1.00 63.34 98 THR A N 1
ATOM 781 C CA . THR A 1 98 ? -14.743 0.787 27.270 1.00 63.34 98 THR A CA 1
ATOM 782 C C . THR A 1 98 ? -15.744 1.340 28.284 1.00 63.34 98 THR A C 1
ATOM 784 O O . THR A 1 98 ? -16.285 2.432 28.077 1.00 63.34 98 THR A O 1
ATOM 787 N N . SER A 1 99 ? -16.022 0.602 29.364 1.00 68.56 99 SER A N 1
ATOM 788 C CA . SER A 1 99 ? -16.972 1.032 30.409 1.00 68.56 99 SER A CA 1
ATOM 789 C C . SER A 1 99 ? -16.745 2.489 30.820 1.00 68.56 99 SER A C 1
ATOM 791 O O . SER A 1 99 ? -17.697 3.249 30.912 1.00 68.56 99 SER A O 1
ATOM 793 N N . LEU A 1 100 ? -15.482 2.917 30.886 1.00 70.81 100 LEU A N 1
ATOM 794 C CA . LEU A 1 100 ? -15.073 4.286 31.188 1.00 70.81 100 LEU A CA 1
ATOM 795 C C . LEU A 1 100 ? -15.521 5.335 30.148 1.00 70.81 100 LEU A C 1
ATOM 797 O O . LEU A 1 100 ? -15.957 6.420 30.522 1.00 70.81 100 LEU A O 1
ATOM 801 N N . ARG A 1 101 ? -15.472 5.033 28.841 1.00 70.25 101 ARG A N 1
ATOM 802 C CA . ARG A 1 101 ? -16.019 5.924 27.795 1.00 70.25 101 ARG A CA 1
ATOM 803 C C . ARG A 1 101 ? -17.545 5.987 27.849 1.00 70.25 101 ARG A C 1
ATOM 805 O O . ARG A 1 101 ? -18.110 7.054 27.628 1.00 70.25 101 ARG A O 1
ATOM 812 N N . ARG A 1 102 ? -18.203 4.866 28.163 1.00 75.38 102 ARG A N 1
ATOM 813 C CA . ARG A 1 102 ? -19.659 4.816 28.376 1.00 75.38 102 ARG A CA 1
ATOM 814 C C . ARG A 1 102 ? -20.080 5.609 29.610 1.00 75.38 102 ARG A C 1
ATOM 816 O O . ARG A 1 102 ? -21.014 6.395 29.525 1.00 75.38 102 ARG A O 1
ATOM 823 N N . GLU A 1 103 ? -19.364 5.466 30.717 1.00 79.25 103 GLU A N 1
ATOM 824 C CA . GLU A 1 103 ? -19.596 6.227 31.944 1.00 79.25 103 GLU A CA 1
ATOM 825 C C . GLU A 1 103 ? -19.369 7.722 31.730 1.00 79.25 103 GLU A C 1
ATOM 827 O O . GLU A 1 103 ? -20.191 8.527 32.157 1.00 79.25 103 GLU A O 1
ATOM 832 N N . ALA A 1 104 ? -18.303 8.110 31.024 1.00 81.69 104 ALA A N 1
ATOM 833 C CA . ALA A 1 104 ? -18.062 9.509 30.682 1.00 81.69 104 ALA A CA 1
ATOM 834 C C . ALA A 1 104 ? -19.195 10.084 29.815 1.00 81.69 104 ALA A C 1
ATOM 836 O O . ALA A 1 104 ? -19.707 11.157 30.125 1.00 81.69 104 ALA A O 1
ATOM 837 N N . ALA A 1 105 ? -19.643 9.356 28.786 1.00 79.69 105 ALA A N 1
ATOM 838 C CA . ALA A 1 105 ? -20.780 9.768 27.962 1.00 79.69 105 ALA A CA 1
ATOM 839 C C . ALA A 1 105 ? -22.080 9.868 28.778 1.00 79.69 105 ALA A C 1
ATOM 841 O O . ALA A 1 105 ? -22.821 10.835 28.631 1.00 79.69 105 ALA A O 1
ATOM 842 N N . SER A 1 106 ? -22.323 8.922 29.692 1.00 81.62 106 SER A N 1
ATOM 843 C CA . SER A 1 106 ? -23.483 8.948 30.589 1.00 81.62 106 SER A CA 1
ATOM 844 C C . SER A 1 106 ? -23.449 10.152 31.529 1.00 81.62 106 SER A C 1
ATOM 846 O O . SER A 1 106 ? -24.473 10.796 31.725 1.00 81.62 106 SER A O 1
ATOM 848 N N . ARG A 1 107 ? -22.276 10.498 32.073 1.00 84.06 107 ARG A N 1
ATOM 849 C CA . ARG A 1 107 ? -22.096 11.686 32.923 1.00 84.06 107 ARG A CA 1
ATOM 850 C C . ARG A 1 107 ? -22.316 12.975 32.140 1.00 84.06 107 ARG A C 1
ATOM 852 O O . ARG A 1 107 ? -22.969 13.879 32.645 1.00 84.06 107 ARG A O 1
ATOM 859 N N . VAL A 1 108 ? -21.806 13.063 30.911 1.00 86.88 108 VAL A N 1
ATOM 860 C CA . VAL A 1 108 ? -22.043 14.220 30.031 1.00 86.88 108 VAL A CA 1
ATOM 861 C C . VAL A 1 108 ? -23.533 14.358 29.722 1.00 86.88 108 VAL A C 1
ATOM 863 O O . VAL A 1 108 ? -24.073 15.453 29.853 1.00 86.88 108 VAL A O 1
ATOM 866 N N . GLN A 1 109 ? -24.213 13.258 29.395 1.00 84.50 109 GLN A N 1
ATOM 867 C CA . GLN A 1 109 ? -25.652 13.256 29.140 1.00 84.50 109 GLN A CA 1
ATOM 868 C C . GLN A 1 109 ? -26.450 13.687 30.375 1.00 84.50 109 GLN A C 1
ATOM 870 O O . GLN A 1 109 ? -27.352 14.512 30.272 1.00 84.50 109 GLN A O 1
ATOM 875 N N . GLU A 1 110 ? -26.090 13.179 31.552 1.00 85.56 110 GLU A N 1
ATOM 876 C CA . GLU A 1 110 ? -26.737 13.543 32.809 1.00 85.56 110 GLU A CA 1
ATOM 877 C C . GLU A 1 110 ? -26.550 15.032 33.133 1.00 85.56 110 GLU A C 1
ATOM 879 O O . GLU A 1 110 ? -27.501 15.707 33.527 1.00 85.56 110 GLU A O 1
ATOM 884 N N . GLN A 1 111 ? -25.345 15.574 32.929 1.00 85.38 111 GLN A N 1
ATOM 885 C CA . GLN A 1 111 ? -25.088 17.004 33.106 1.00 85.38 111 GLN A CA 1
ATOM 886 C C . GLN A 1 111 ? -25.869 17.846 32.095 1.00 85.38 111 GLN A C 1
ATOM 888 O O . GLN A 1 111 ? -26.449 18.856 32.481 1.00 85.38 111 GLN A O 1
ATOM 893 N N . MET A 1 112 ? -25.955 17.422 30.833 1.00 82.25 112 MET A N 1
ATOM 894 C CA . MET A 1 112 ? -26.761 18.107 29.817 1.00 82.25 112 MET A CA 1
ATOM 895 C C . MET A 1 112 ? -28.247 18.125 30.198 1.00 82.25 112 MET A C 1
ATOM 897 O O . MET A 1 112 ? -28.886 19.169 30.084 1.00 82.25 112 MET A O 1
ATOM 901 N N . SER A 1 113 ? -28.785 17.016 30.718 1.00 80.81 113 SER A N 1
ATOM 902 C CA . SER A 1 113 ? -30.164 16.952 31.216 1.00 80.81 113 SER A CA 1
ATOM 903 C C . SER A 1 113 ? -30.391 17.889 32.405 1.00 80.81 113 SER A C 1
ATOM 905 O O . SER A 1 113 ? -31.336 18.674 32.377 1.00 80.81 113 SER A O 1
ATOM 907 N N . ARG A 1 114 ? -29.494 17.895 33.398 1.00 82.44 114 ARG A N 1
ATOM 908 C CA . ARG A 1 114 ? -29.579 18.800 34.560 1.00 82.44 114 ARG A CA 1
ATOM 909 C C . AR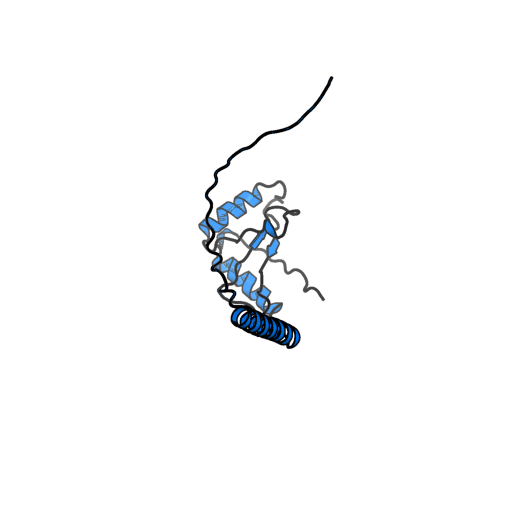G A 1 114 ? -29.496 20.272 34.151 1.00 82.44 114 ARG A C 1
ATOM 911 O O . ARG A 1 114 ? -30.274 21.090 34.625 1.00 82.44 114 ARG A O 1
ATOM 918 N N . VAL A 1 115 ? -28.588 20.610 33.235 1.00 82.94 115 VAL A N 1
ATOM 919 C CA . VAL A 1 115 ? -28.463 21.970 32.691 1.00 82.94 115 VAL A CA 1
ATOM 920 C C . VAL A 1 115 ? -29.727 22.360 31.923 1.00 82.94 115 VAL A C 1
ATOM 922 O O . VAL A 1 115 ? -30.219 23.468 32.103 1.00 82.94 115 VAL A O 1
ATOM 925 N N . SER A 1 116 ? -30.301 21.456 31.123 1.00 78.69 116 SER A N 1
ATOM 926 C CA . SER A 1 116 ? -31.546 21.730 30.393 1.00 78.69 116 SER A CA 1
ATOM 927 C C . SER A 1 116 ? -32.737 21.989 31.321 1.00 78.69 116 SER A C 1
ATOM 929 O O . SER A 1 116 ? -33.561 22.857 31.041 1.00 78.69 116 SER A O 1
ATOM 931 N N . GLU A 1 117 ? -32.805 21.282 32.449 1.00 80.94 117 GLU A N 1
ATOM 932 C CA . GLU A 1 117 ? -33.854 21.450 33.450 1.00 80.94 117 GLU A CA 1
ATOM 933 C C . GLU A 1 117 ? -33.728 22.794 34.172 1.00 80.94 117 GLU A C 1
ATOM 935 O O . GLU A 1 117 ? -34.699 23.547 34.222 1.00 80.94 117 GLU A O 1
ATOM 940 N N . VAL A 1 118 ? -32.519 23.156 34.609 1.00 81.62 118 VAL A N 1
ATOM 941 C CA . VAL A 1 118 ? -32.241 24.454 35.244 1.00 81.62 118 VAL A CA 1
ATOM 942 C C . VAL A 1 118 ? -32.521 25.620 34.290 1.00 81.62 118 VAL A C 1
ATOM 944 O O . VAL A 1 118 ? -33.128 26.611 34.690 1.00 81.62 118 VAL A O 1
ATOM 947 N N . LEU A 1 119 ? -32.127 25.510 33.017 1.00 78.44 119 LEU A N 1
ATOM 948 C CA . LEU A 1 119 ? -32.411 26.542 32.013 1.00 78.44 119 LEU A CA 1
ATOM 949 C C . LEU A 1 119 ? -33.920 26.718 31.791 1.00 78.44 119 LEU A C 1
ATOM 951 O O . LEU A 1 119 ? -34.401 27.849 31.699 1.00 78.44 119 LEU A O 1
ATOM 955 N N . ARG A 1 120 ? -34.677 25.613 31.779 1.00 76.44 120 ARG A N 1
ATOM 956 C CA . ARG A 1 120 ? -36.142 25.631 31.681 1.00 76.44 120 ARG A CA 1
ATOM 957 C C . ARG A 1 120 ? -36.789 26.288 32.903 1.00 76.44 120 ARG A C 1
ATOM 959 O O . ARG A 1 120 ? -37.699 27.093 32.735 1.00 76.44 120 ARG A O 1
ATOM 966 N N . GLU A 1 121 ? -36.325 25.975 34.111 1.00 79.50 121 GLU A N 1
ATOM 967 C CA . GLU A 1 121 ? -36.820 26.572 35.363 1.00 79.50 121 GLU A CA 1
ATOM 968 C C . GLU A 1 121 ? -36.520 28.072 35.461 1.00 79.50 121 GLU A C 1
ATOM 970 O O . GLU A 1 121 ? -37.327 28.835 35.987 1.00 79.50 121 GLU A O 1
ATOM 975 N N . GLN A 1 122 ? -35.392 28.514 34.905 1.00 76.62 122 GLN A N 1
ATOM 976 C CA . GLN A 1 122 ? -34.998 29.924 34.867 1.00 76.62 122 GLN A CA 1
ATOM 977 C C . GLN A 1 122 ? -35.664 30.715 33.728 1.00 76.62 122 GLN A C 1
ATOM 979 O O . GLN A 1 122 ? -35.384 31.901 33.563 1.00 76.62 122 GLN A O 1
ATOM 984 N N . GLY A 1 123 ? -36.540 30.085 32.933 1.00 69.12 123 GLY A N 1
ATOM 985 C CA . GLY A 1 123 ? -37.203 30.721 31.790 1.00 69.12 123 GLY A CA 1
ATOM 986 C C . GLY A 1 123 ? -36.243 31.112 30.659 1.00 69.12 123 GLY A C 1
ATOM 987 O O . GLY A 1 123 ? -36.602 31.910 29.794 1.00 69.12 123 GLY A O 1
ATOM 988 N N . ILE A 1 124 ? -35.024 30.565 30.657 1.00 66.06 124 ILE A N 1
ATOM 989 C CA . ILE A 1 124 ? -34.012 30.814 29.634 1.00 66.06 124 ILE A CA 1
ATOM 990 C C . ILE A 1 124 ? -34.277 29.826 28.500 1.00 66.06 124 ILE A C 1
ATOM 992 O O . ILE A 1 124 ? -33.953 28.642 28.596 1.00 66.06 124 ILE A O 1
ATOM 996 N N . ALA A 1 125 ? -34.879 30.306 27.410 1.00 60.28 125 ALA A N 1
ATOM 997 C CA . ALA A 1 125 ? -34.945 29.528 26.180 1.00 60.28 125 ALA A CA 1
ATOM 998 C C . ALA A 1 125 ? -33.509 29.201 25.751 1.00 60.28 125 ALA A C 1
ATOM 1000 O O . ALA A 1 125 ? -32.694 30.114 25.599 1.00 60.28 125 ALA A O 1
ATOM 1001 N N . ALA A 1 126 ? -33.191 27.913 25.594 1.00 58.72 126 ALA A N 1
ATOM 1002 C CA . ALA A 1 126 ? -31.932 27.481 25.003 1.00 58.72 126 ALA A CA 1
ATOM 1003 C C . ALA A 1 126 ? -31.860 28.091 23.598 1.00 58.72 126 ALA A C 1
ATOM 1005 O O . ALA A 1 126 ? -32.521 27.624 22.675 1.00 58.72 126 ALA A O 1
ATOM 1006 N N . GLY A 1 127 ? -31.161 29.219 23.483 1.00 49.72 127 GLY A N 1
ATOM 1007 C CA . GLY A 1 127 ? -31.066 29.960 22.241 1.00 49.72 127 GLY A CA 1
ATOM 1008 C C . GLY A 1 127 ? -30.391 29.090 21.197 1.00 49.72 127 GLY A C 1
ATOM 1009 O O . GLY A 1 127 ? -29.306 28.558 21.440 1.00 49.72 127 GLY A O 1
ATOM 1010 N N . ASP A 1 128 ? -31.042 28.958 20.045 1.00 45.75 128 ASP A N 1
ATOM 1011 C CA . ASP A 1 128 ? -30.433 28.420 18.840 1.00 45.75 128 ASP A CA 1
ATOM 1012 C C . ASP A 1 128 ? -29.073 29.091 18.622 1.00 45.75 128 ASP A C 1
ATOM 1014 O O . ASP A 1 128 ? -28.981 30.314 18.475 1.00 45.75 128 ASP A O 1
ATOM 1018 N N . LEU A 1 129 ? -28.011 28.288 18.539 1.00 48.66 129 LEU A N 1
ATOM 1019 C CA . LEU A 1 129 ? -26.756 28.713 17.927 1.00 48.66 129 LEU A CA 1
ATOM 1020 C C . LEU A 1 129 ? -26.972 28.828 16.406 1.00 48.66 129 LEU A C 1
ATOM 1022 O O . LEU A 1 129 ? -26.434 28.061 15.613 1.00 48.66 129 LEU A O 1
ATOM 1026 N N . HIS A 1 130 ? -27.781 29.801 15.988 1.00 39.25 130 HIS A N 1
ATOM 1027 C CA . HIS A 1 130 ? -27.814 30.270 14.611 1.00 39.25 130 HIS A CA 1
ATOM 1028 C C . HIS A 1 130 ? -26.670 31.267 14.434 1.00 39.25 130 HIS A C 1
ATOM 1030 O O . HIS A 1 130 ? -26.731 32.422 14.859 1.00 39.25 130 HIS A O 1
ATOM 1036 N N . GLY A 1 131 ? -25.586 30.790 13.825 1.00 42.31 131 GLY A N 1
ATOM 1037 C CA . GLY A 1 131 ? -24.518 31.653 13.355 1.00 42.31 131 GLY A CA 1
ATOM 1038 C C . GLY A 1 131 ? -25.065 32.675 12.364 1.00 42.31 131 GLY A C 1
ATOM 1039 O O . GLY A 1 131 ? -25.627 32.304 11.340 1.00 42.31 131 GLY A O 1
ATOM 1040 N N . HIS A 1 132 ? -24.843 33.958 12.635 1.00 33.31 132 HIS A N 1
ATOM 1041 C CA . HIS A 1 132 ? -24.945 34.994 11.618 1.00 33.31 132 HIS A CA 1
ATOM 1042 C C . HIS A 1 132 ? -23.798 35.991 11.761 1.00 33.31 132 HIS A C 1
ATOM 1044 O O . HIS A 1 132 ? -23.742 36.816 12.670 1.00 33.31 132 HIS A O 1
ATOM 1050 N N . HIS A 1 133 ? -22.884 35.914 10.795 1.00 35.44 133 HIS A N 1
ATOM 1051 C CA . HIS A 1 133 ? -22.120 37.060 10.334 1.00 35.44 133 HIS A CA 1
ATOM 1052 C C . HIS A 1 133 ? -23.082 38.198 9.959 1.00 35.44 133 HIS A C 1
ATOM 1054 O O . HIS A 1 133 ? -23.914 38.001 9.080 1.00 35.44 133 HIS A O 1
ATOM 1060 N N . ALA A 1 134 ? -22.929 39.382 10.553 1.00 34.53 134 ALA A N 1
ATOM 1061 C CA . ALA A 1 134 ? -23.154 40.674 9.893 1.00 34.53 134 ALA A CA 1
ATOM 1062 C C . ALA A 1 134 ? -22.745 41.812 10.837 1.00 34.53 134 ALA A C 1
ATOM 1064 O O . ALA A 1 134 ? -23.275 41.951 11.935 1.00 34.53 134 ALA A O 1
ATOM 1065 N N . GLY A 1 135 ? -21.773 42.619 10.414 1.00 36.03 135 GLY A N 1
ATOM 1066 C CA . GLY A 1 135 ? -21.298 43.767 11.178 1.00 36.03 135 GLY A CA 1
ATOM 1067 C C . GLY A 1 135 ? -22.199 44.997 11.078 1.00 36.03 135 GLY A C 1
ATOM 1068 O O . GLY A 1 135 ? -22.918 45.162 10.099 1.00 36.03 135 GLY A O 1
ATOM 1069 N N . LYS A 1 136 ? -22.068 45.909 12.047 1.00 35.91 136 LYS A N 1
ATOM 1070 C CA . LYS A 1 136 ? -21.810 47.347 11.834 1.00 35.91 136 LYS A CA 1
ATOM 1071 C C . LYS A 1 136 ? -21.667 48.082 13.172 1.00 35.91 136 LYS A C 1
ATOM 1073 O O . LYS A 1 136 ? -22.442 47.879 14.097 1.00 35.91 136 LYS A O 1
ATOM 1078 N N . THR A 1 137 ? -20.667 48.957 13.214 1.00 41.12 137 THR A N 1
ATOM 1079 C CA . THR A 1 137 ? -20.439 50.080 14.144 1.00 41.12 137 THR A CA 1
ATOM 1080 C C . THR A 1 137 ? -21.659 51.013 14.248 1.00 41.12 137 THR A C 1
ATOM 1082 O O . THR A 1 137 ? -22.431 51.094 13.290 1.00 41.12 137 THR A O 1
ATOM 1085 N N . PRO A 1 138 ? -21.854 51.731 15.377 1.00 42.81 138 PRO A N 1
ATOM 1086 C CA . PRO A 1 138 ? -21.181 53.018 15.663 1.00 42.81 138 PRO A CA 1
ATOM 1087 C C . PRO A 1 138 ? -20.731 53.122 17.145 1.00 42.81 138 PRO A C 1
ATOM 1089 O O . PRO A 1 138 ? -21.258 52.444 18.009 1.00 42.81 138 PRO A O 1
ATOM 1092 N N . GLY A 1 139 ? -19.717 53.878 17.565 1.00 32.19 139 GLY A N 1
ATOM 1093 C CA . GLY A 1 139 ? -19.324 55.225 17.172 1.00 32.19 139 GLY A CA 1
ATOM 1094 C C . GLY A 1 139 ? -19.709 56.213 18.282 1.00 32.19 139 GLY A C 1
ATOM 1095 O O . GLY A 1 139 ? -20.781 56.800 18.211 1.00 32.19 139 GLY A O 1
ATOM 1096 N N . ARG A 1 140 ? -18.837 56.437 19.282 1.00 33.72 140 ARG A N 1
ATOM 1097 C CA . ARG A 1 140 ? -18.718 57.746 19.952 1.00 33.72 140 ARG A CA 1
ATOM 1098 C C . ARG A 1 140 ? -17.372 57.896 20.665 1.00 33.72 140 ARG A C 1
ATOM 1100 O O . ARG A 1 140 ? -16.995 57.098 21.512 1.00 33.72 140 ARG A O 1
ATOM 1107 N N . SER A 1 141 ? -16.661 58.930 20.236 1.00 36.19 141 SER A N 1
ATOM 1108 C CA . SER A 1 141 ? -15.317 59.336 20.633 1.00 36.19 141 SER A CA 1
ATOM 1109 C C . SER A 1 141 ? -15.310 60.063 21.978 1.00 36.19 141 SER A C 1
ATOM 1111 O O . SER A 1 141 ? -16.239 60.824 22.252 1.00 36.19 141 SER A O 1
ATOM 1113 N N . SER A 1 142 ? -14.238 59.894 22.759 1.00 33.16 142 SER A N 1
ATOM 1114 C CA . SER A 1 142 ? -13.577 60.964 23.528 1.00 33.16 142 SER A CA 1
ATOM 1115 C C . SER A 1 142 ? -12.257 60.445 24.108 1.00 33.16 142 SER A C 1
ATOM 1117 O O . SER A 1 142 ? -12.253 59.702 25.083 1.00 33.16 142 SER A O 1
ATOM 1119 N N . SER A 1 143 ? -11.131 60.850 23.514 1.00 33.88 143 SER A N 1
ATOM 1120 C CA . SER A 1 143 ? -9.789 60.675 24.079 1.00 33.88 143 SER A CA 1
ATOM 1121 C C . SER A 1 143 ? -9.144 62.049 24.227 1.00 33.88 143 SER A C 1
ATOM 1123 O O . SER A 1 143 ? -8.949 62.752 23.238 1.00 33.88 143 SER A O 1
ATOM 1125 N N . HIS A 1 144 ? -8.819 62.426 25.462 1.00 30.02 144 HIS A N 1
ATOM 1126 C CA . HIS A 1 144 ? -7.959 63.566 25.770 1.00 30.02 144 HIS A CA 1
ATOM 1127 C C . HIS A 1 144 ? -6.486 63.142 25.656 1.00 30.02 144 HIS A C 1
ATOM 1129 O O . HIS A 1 144 ? -6.095 62.107 26.193 1.00 30.02 144 HIS A O 1
ATOM 1135 N N . ARG A 1 145 ? -5.655 63.965 25.010 1.00 33.06 145 ARG A N 1
ATOM 1136 C CA . ARG A 1 145 ? -4.202 64.009 25.226 1.00 33.06 145 ARG A CA 1
ATOM 1137 C C . ARG A 1 145 ? -3.761 65.469 25.147 1.00 33.06 145 ARG A C 1
ATOM 1139 O O . ARG A 1 145 ? -4.104 66.158 24.190 1.00 33.06 145 ARG A O 1
ATOM 1146 N N . VAL A 1 146 ? -3.010 65.922 26.147 1.00 44.06 146 VAL A N 1
ATOM 1147 C CA . VAL A 1 146 ? -2.273 67.191 26.113 1.00 44.06 146 VAL A CA 1
ATOM 1148 C C . VAL A 1 146 ? -0.782 66.874 25.962 1.00 44.06 146 VAL A C 1
ATOM 1150 O O . VAL A 1 146 ? -0.323 65.869 26.497 1.00 44.06 146 VAL A O 1
ATOM 1153 N N . ARG A 1 147 ? -0.155 67.728 25.144 1.00 49.16 147 ARG A N 1
ATOM 1154 C CA . ARG A 1 147 ? 1.232 67.859 24.655 1.00 49.16 147 ARG A CA 1
ATOM 1155 C C . ARG A 1 147 ? 2.330 67.028 25.311 1.00 49.16 147 ARG A C 1
ATOM 1157 O O . ARG A 1 147 ? 2.509 67.147 26.537 1.00 49.16 147 ARG A O 1
#

Sequence (147 aa):
MVPPSSTFVFDVAEGYPVLRAKIENLFESVLPRKWTPELAIYYMSTSNAYQTDSQALCNNSNAMQVPLETAWRMPRLRSGGFILELYIFVPKHVEQATSLRREAASRVQEQMSRVSEVLREQGIAAGDLHGHHAGKTPGRSSSHRVR

Organism: NCBI:txid129364

Radius of gyration: 29.09 Å; chains: 1; bounding box: 59×83×51 Å

Foldseek 3Di:
DPPPDDDDDDDLVVFQVVVVVVVVVVCCVVPNPQDDPPKFKWWALDPPDDPVRIDTQDSGSVSNVVSLVVSCPPPQDDPPDHDIDIDIDRDDDPDDPDVVSVVVVVVVVVVVVVVVVVCVVVVNDPDPPPDDDDDDDDDDDDDDDDD

pLDDT: mean 73.57, std 18.07, range [30.02, 94.69]

Secondary structure (DSSP, 8-state):
-PPPPP-----GGGHHHHHHHHHHHHHHHHSTT---TTPPEEE-SSTT--GGG-EEPPSSHHHHHHHHHHHHTSTT-BTTB----EEE-PPPP--S--HHHHHHHHHHHHHHHHHHHHHHHTT------------------------